Protein AF-A0A920MRP6-F1 (afdb_monomer_lite)

Foldseek 3Di:
DEEEAEFEQCPFPPRDDPLCQPPVHPNVVVSVVSSVVVVVVVVVVCVVVPHQWYAYFHPYDVSPPDPRPRPRD

Sequence (73 aa):
MKVYISADMEGITGVANWEEVDHNKPAYAQFQKQMSLEVAAACEGAIAAGAKQIMVKDAHYSG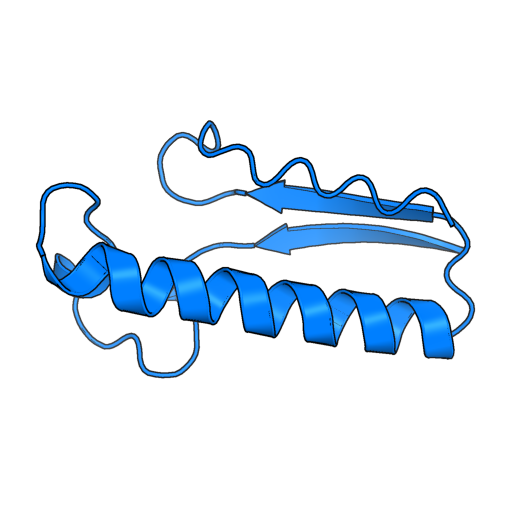RKSYHLTCLI

Radius of gyration: 12.86 Å; chains: 1; bounding box: 33×16×29 Å

Secondary structure (DSSP, 8-state):
-EEEEEE-STTSTT--SGGGT-TTSTTHHHHHHHHHHHHHHHHHHHHHTT-SEEEEEE-STTS-S-----B--

Structure (mmCIF, N/CA/C/O backbone):
data_AF-A0A920MRP6-F1
#
_entry.id   AF-A0A920MRP6-F1
#
loop_
_atom_site.group_PDB
_atom_site.id
_atom_site.type_symbol
_atom_site.label_atom_id
_atom_site.label_alt_id
_atom_site.label_comp_id
_atom_site.label_asym_id
_atom_site.label_entity_id
_atom_site.label_seq_id
_atom_site.pdbx_PDB_ins_code
_atom_site.Cartn_x
_atom_site.Cartn_y
_atom_site.Cartn_z
_atom_site.occupancy
_atom_site.B_iso_or_equiv
_atom_site.auth_seq_id
_atom_site.auth_comp_id
_atom_site.auth_asym_id
_atom_site.auth_atom_id
_atom_site.pdbx_PDB_model_num
ATOM 1 N N . MET A 1 1 ? -12.765 -0.562 16.432 1.00 92.75 1 MET A N 1
ATOM 2 C CA . MET A 1 1 ? -11.807 -1.573 15.926 1.00 92.75 1 MET A CA 1
ATOM 3 C C . MET A 1 1 ? -10.473 -0.904 15.611 1.00 92.75 1 MET A C 1
ATOM 5 O O . MET A 1 1 ? -10.494 0.253 15.203 1.00 92.75 1 MET A O 1
ATOM 9 N N . LYS A 1 2 ? -9.343 -1.591 15.817 1.00 93.94 2 LYS A N 1
ATOM 10 C CA . LYS A 1 2 ? -8.012 -1.126 15.389 1.00 93.94 2 LYS A CA 1
ATOM 11 C C . LYS A 1 2 ? -7.574 -1.946 14.179 1.00 93.94 2 LYS A C 1
ATOM 13 O O . LYS A 1 2 ? -7.726 -3.164 14.218 1.00 93.94 2 LYS A O 1
ATOM 18 N N . VAL A 1 3 ? -7.059 -1.292 13.144 1.00 95.75 3 VAL A N 1
ATOM 19 C CA . VAL A 1 3 ? -6.600 -1.940 11.908 1.00 95.75 3 VAL A CA 1
ATOM 20 C C . VAL A 1 3 ? -5.135 -1.593 11.676 1.00 95.75 3 VAL A C 1
ATOM 22 O O . VAL A 1 3 ? -4.716 -0.452 11.867 1.00 95.75 3 VAL A O 1
ATOM 25 N N . TYR A 1 4 ? -4.357 -2.592 11.279 1.00 94.44 4 TYR A N 1
ATOM 26 C CA . TYR A 1 4 ? -2.975 -2.427 10.860 1.00 94.44 4 TYR A CA 1
ATOM 27 C C . TYR A 1 4 ? -2.847 -2.877 9.406 1.00 94.44 4 TYR A C 1
ATOM 29 O O . TYR A 1 4 ? -3.263 -3.985 9.073 1.00 94.44 4 TYR A O 1
ATOM 37 N N . ILE A 1 5 ? -2.288 -2.017 8.559 1.00 94.38 5 ILE A N 1
ATOM 38 C CA . ILE A 1 5 ? -2.082 -2.269 7.134 1.00 94.38 5 ILE A CA 1
ATOM 39 C C . ILE A 1 5 ? -0.578 -2.275 6.885 1.00 94.38 5 ILE A C 1
ATOM 41 O O . ILE A 1 5 ? 0.095 -1.268 7.088 1.00 94.38 5 ILE A O 1
ATOM 45 N N . SER A 1 6 ? -0.055 -3.415 6.445 1.00 93.75 6 SER A N 1
ATOM 46 C CA . SER A 1 6 ? 1.307 -3.544 5.933 1.00 93.75 6 SER A CA 1
ATOM 47 C C . SER A 1 6 ? 1.219 -3.596 4.418 1.00 93.75 6 SER A C 1
ATOM 49 O O . SER A 1 6 ? 0.573 -4.499 3.893 1.00 93.75 6 SER A O 1
ATOM 51 N N . ALA A 1 7 ? 1.830 -2.638 3.733 1.00 93.75 7 ALA A N 1
ATOM 52 C CA . ALA A 1 7 ? 1.740 -2.529 2.283 1.00 93.75 7 ALA A CA 1
ATOM 53 C C . ALA A 1 7 ? 3.106 -2.784 1.645 1.00 93.75 7 ALA A C 1
ATOM 55 O O . ALA A 1 7 ? 4.105 -2.236 2.108 1.00 93.75 7 ALA A O 1
ATOM 56 N N . ASP A 1 8 ? 3.127 -3.583 0.583 1.00 94.44 8 ASP A N 1
ATOM 57 C CA . ASP A 1 8 ? 4.320 -3.904 -0.200 1.00 94.44 8 ASP A CA 1
ATOM 58 C C . ASP A 1 8 ? 4.066 -3.605 -1.683 1.00 94.44 8 ASP A C 1
ATOM 60 O O . ASP A 1 8 ? 2.924 -3.724 -2.135 1.00 94.44 8 ASP A O 1
ATOM 64 N N . MET A 1 9 ? 5.085 -3.164 -2.425 1.00 94.62 9 MET A N 1
ATOM 65 C CA . MET A 1 9 ? 4.880 -2.583 -3.762 1.00 94.62 9 MET A CA 1
ATOM 66 C C . MET A 1 9 ? 4.790 -3.643 -4.865 1.00 94.62 9 MET A C 1
ATOM 68 O O . MET A 1 9 ? 4.097 -3.439 -5.855 1.00 94.62 9 MET A O 1
ATOM 72 N N . GLU A 1 10 ? 5.421 -4.797 -4.672 1.00 96.06 10 GLU A N 1
ATOM 73 C CA . GLU A 1 10 ? 5.491 -5.925 -5.606 1.00 96.06 10 GLU A CA 1
ATOM 74 C C . GLU A 1 10 ? 4.106 -6.484 -5.963 1.00 96.06 10 GLU A C 1
ATOM 76 O O . GLU A 1 10 ? 3.938 -7.074 -7.028 1.00 96.06 10 GLU A O 1
ATOM 81 N N . GLY A 1 11 ? 3.118 -6.311 -5.078 1.00 95.44 11 GLY A N 1
ATOM 82 C CA . GLY A 1 11 ? 1.744 -6.787 -5.260 1.00 95.44 11 GLY A CA 1
ATOM 83 C C . GLY A 1 11 ? 0.740 -5.726 -5.717 1.00 95.44 11 GLY A C 1
ATOM 84 O O . GLY A 1 11 ? -0.446 -6.036 -5.812 1.00 95.44 11 GLY A O 1
ATOM 85 N N . ILE A 1 12 ? 1.177 -4.487 -5.955 1.00 96.00 12 ILE A N 1
ATOM 86 C CA . ILE A 1 12 ? 0.298 -3.377 -6.346 1.00 96.00 12 ILE A CA 1
ATO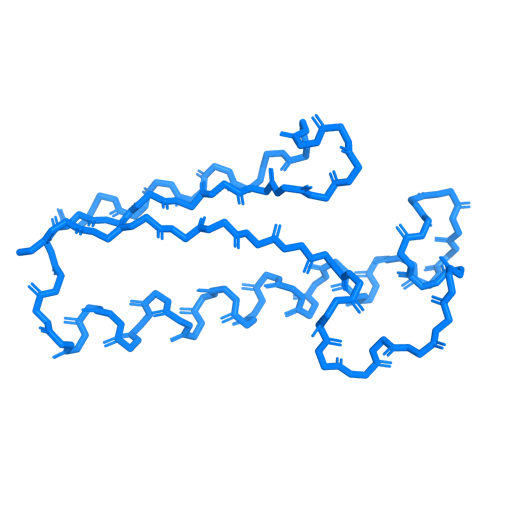M 87 C C . ILE A 1 12 ? -0.209 -3.553 -7.776 1.00 96.00 12 ILE A C 1
ATOM 89 O O . ILE A 1 12 ? 0.487 -4.075 -8.650 1.00 96.00 12 ILE A O 1
ATOM 93 N N . THR A 1 13 ? -1.436 -3.099 -8.035 1.00 97.06 13 THR A N 1
ATOM 94 C CA . THR A 1 13 ? -2.076 -3.285 -9.340 1.00 97.06 13 THR A CA 1
ATOM 95 C C . THR A 1 13 ? -1.243 -2.659 -10.456 1.00 97.06 13 THR A C 1
ATOM 97 O O . THR A 1 13 ? -0.889 -1.481 -10.420 1.00 97.06 13 THR A O 1
ATOM 100 N N . GLY A 1 14 ? -0.974 -3.457 -11.489 1.00 96.31 14 GLY A N 1
ATOM 101 C CA . GLY A 1 14 ? -0.213 -3.039 -12.663 1.00 96.31 14 GLY A CA 1
ATOM 102 C C . GLY A 1 14 ? 1.295 -3.248 -12.549 1.00 96.31 14 GLY A C 1
ATOM 103 O O . GLY A 1 14 ? 1.957 -3.131 -13.575 1.00 96.31 14 GLY A O 1
ATOM 104 N N . VAL A 1 15 ? 1.829 -3.583 -11.368 1.00 97.00 15 VAL A N 1
ATOM 105 C CA . VAL A 1 15 ? 3.220 -4.035 -11.240 1.00 97.00 15 VAL A CA 1
ATOM 106 C C . VAL A 1 15 ? 3.349 -5.422 -11.869 1.00 97.00 15 VAL A C 1
ATOM 108 O O . VAL A 1 15 ? 2.613 -6.351 -11.535 1.00 97.00 15 VAL A O 1
ATOM 111 N N . ALA A 1 16 ? 4.287 -5.560 -12.793 1.00 97.00 16 ALA A N 1
ATOM 112 C CA . ALA A 1 16 ? 4.608 -6.793 -13.499 1.00 97.00 16 ALA A CA 1
ATOM 113 C C . ALA A 1 16 ? 6.122 -7.025 -13.635 1.00 97.00 16 ALA A C 1
ATOM 115 O O . ALA A 1 16 ? 6.539 -8.121 -14.019 1.00 97.00 16 ALA A O 1
ATOM 116 N N . ASN A 1 17 ? 6.956 -6.022 -13.339 1.00 96.94 17 ASN A N 1
ATOM 117 C CA . ASN A 1 17 ? 8.407 -6.096 -13.484 1.00 96.94 17 ASN A CA 1
ATOM 118 C C . ASN A 1 17 ? 9.139 -5.543 -12.249 1.00 96.94 17 ASN A C 1
ATOM 120 O O . ASN A 1 17 ? 8.707 -4.585 -11.621 1.00 96.94 17 ASN A O 1
ATOM 124 N N . TRP A 1 18 ? 10.305 -6.106 -11.932 1.00 94.88 18 TRP A N 1
ATOM 125 C CA . TRP A 1 18 ? 11.145 -5.647 -10.825 1.00 94.88 18 TRP A CA 1
ATOM 126 C C . TRP A 1 18 ? 11.608 -4.187 -10.960 1.00 94.88 18 TRP A C 1
ATOM 128 O O . TRP A 1 18 ? 11.759 -3.483 -9.965 1.00 94.88 18 TRP A O 1
ATOM 138 N N . GLU A 1 19 ? 11.802 -3.688 -12.185 1.00 95.56 19 GLU A N 1
ATOM 139 C CA . GLU A 1 19 ? 12.198 -2.287 -12.396 1.00 95.56 19 GLU A CA 1
ATOM 140 C C . GLU A 1 19 ? 11.123 -1.280 -11.967 1.00 95.56 19 GLU A C 1
ATOM 142 O O . GLU A 1 19 ? 11.4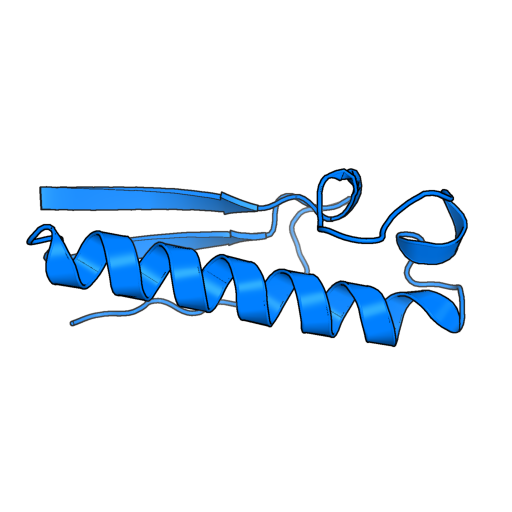20 -0.110 -11.740 1.00 95.56 19 GLU A O 1
ATOM 147 N N . GLU A 1 20 ? 9.878 -1.724 -11.842 1.00 96.25 20 GLU A N 1
ATOM 148 C CA . GLU A 1 20 ? 8.745 -0.896 -11.432 1.00 96.25 20 GLU A CA 1
ATOM 149 C C . GLU A 1 20 ? 8.715 -0.679 -9.917 1.00 96.25 20 GLU A C 1
ATOM 151 O O . GLU A 1 20 ? 8.087 0.265 -9.444 1.00 96.25 20 GLU A O 1
ATOM 156 N N . VAL A 1 21 ? 9.443 -1.513 -9.171 1.00 95.00 21 VAL A N 1
ATOM 157 C CA . VAL A 1 21 ? 9.533 -1.474 -7.708 1.00 95.00 21 VAL A CA 1
ATOM 158 C C . VAL A 1 21 ? 10.947 -1.162 -7.203 1.00 95.00 21 VAL A C 1
ATOM 160 O O . VAL A 1 21 ? 11.152 -0.892 -6.025 1.00 95.00 21 VAL A O 1
ATOM 163 N N . ASP A 1 22 ? 11.944 -1.077 -8.082 1.00 94.31 22 ASP A N 1
ATOM 164 C CA . ASP A 1 22 ? 13.273 -0.584 -7.719 1.00 94.31 22 ASP A CA 1
ATOM 165 C C . ASP A 1 22 ? 13.300 0.952 -7.674 1.00 94.31 22 ASP A C 1
ATOM 167 O O . ASP A 1 22 ? 13.182 1.634 -8.690 1.00 94.31 22 ASP A O 1
ATOM 171 N N . HIS A 1 23 ? 13.543 1.517 -6.491 1.00 90.75 23 HIS A N 1
ATOM 172 C CA . HIS A 1 23 ? 13.596 2.965 -6.267 1.00 90.75 23 HIS A CA 1
ATOM 173 C C . HIS A 1 23 ? 14.663 3.728 -7.061 1.00 90.75 23 HIS A C 1
ATOM 175 O O . HIS A 1 23 ? 14.630 4.960 -7.071 1.00 90.75 23 HIS A O 1
ATOM 181 N N . ASN A 1 24 ? 15.603 3.028 -7.695 1.00 93.88 24 ASN A N 1
ATOM 182 C CA . ASN A 1 24 ? 16.619 3.627 -8.559 1.00 93.88 24 ASN A CA 1
ATOM 183 C C . ASN A 1 24 ? 16.174 3.723 -10.025 1.00 93.88 24 ASN A C 1
ATOM 185 O O . ASN A 1 24 ? 16.932 4.204 -10.870 1.00 93.88 24 ASN A O 1
ATOM 189 N N . LYS A 1 25 ? 14.964 3.258 -10.349 1.00 95.81 25 LYS A N 1
ATOM 190 C CA . LYS A 1 25 ? 14.434 3.224 -11.710 1.00 95.81 25 LYS A CA 1
ATOM 191 C C . LYS A 1 25 ? 13.370 4.307 -11.920 1.00 95.81 25 LYS A C 1
ATOM 193 O O . LYS A 1 25 ? 12.602 4.600 -11.005 1.00 95.81 25 LYS A O 1
ATOM 198 N N . PRO A 1 26 ? 13.258 4.884 -13.134 1.00 94.62 26 PRO A N 1
ATOM 199 C CA . PRO A 1 26 ? 12.263 5.922 -13.421 1.00 94.62 26 PRO A CA 1
ATOM 200 C C . PRO A 1 26 ? 10.808 5.474 -13.221 1.00 94.62 26 PRO A C 1
ATOM 202 O O . PRO A 1 26 ? 9.969 6.279 -12.823 1.00 94.62 26 PRO A O 1
ATOM 205 N N . ALA A 1 27 ? 10.512 4.195 -13.479 1.00 93.25 27 ALA A N 1
ATOM 206 C CA . ALA A 1 27 ? 9.166 3.636 -13.367 1.00 93.25 27 ALA A CA 1
ATOM 207 C C . ALA A 1 27 ? 8.632 3.644 -11.922 1.00 93.25 27 ALA A C 1
ATOM 209 O O . ALA A 1 27 ? 7.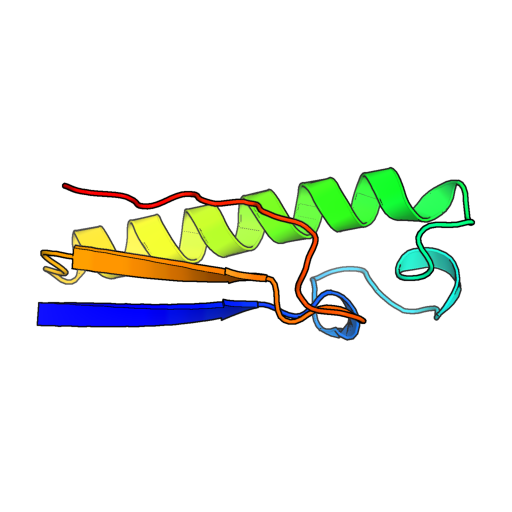426 3.773 -11.716 1.00 93.25 27 ALA A O 1
ATOM 210 N N . TYR A 1 28 ? 9.521 3.603 -10.924 1.00 94.06 28 TYR A N 1
ATOM 211 C CA . TYR A 1 28 ? 9.170 3.511 -9.508 1.00 94.06 28 TYR A CA 1
ATOM 212 C C . TYR A 1 28 ? 8.154 4.553 -9.040 1.00 94.06 28 TYR A C 1
ATOM 214 O O . TYR A 1 28 ? 7.219 4.239 -8.308 1.00 94.06 28 TYR A O 1
ATOM 222 N N . ALA A 1 29 ? 8.308 5.809 -9.468 1.00 92.81 29 ALA A N 1
ATOM 223 C CA . ALA A 1 29 ? 7.460 6.906 -9.002 1.00 92.81 29 ALA A CA 1
ATOM 224 C C . ALA A 1 29 ? 5.974 6.690 -9.344 1.00 92.81 29 ALA A C 1
ATOM 226 O O . ALA A 1 29 ? 5.092 7.081 -8.573 1.00 92.81 29 ALA A O 1
ATOM 227 N N . GLN A 1 30 ? 5.689 6.044 -10.478 1.00 95.00 30 GLN A N 1
ATOM 228 C CA . GLN A 1 30 ? 4.326 5.709 -10.883 1.00 95.00 30 GLN A CA 1
ATOM 229 C C . GLN A 1 30 ? 3.702 4.695 -9.918 1.00 95.00 30 GLN A C 1
ATOM 231 O O . GLN A 1 30 ? 2.604 4.922 -9.410 1.00 95.00 30 GLN A O 1
ATOM 236 N N . PHE A 1 31 ? 4.408 3.602 -9.635 1.00 95.00 31 PHE A N 1
ATOM 237 C CA . PHE A 1 31 ? 3.891 2.512 -8.806 1.00 95.00 31 PHE A CA 1
ATOM 238 C C . PHE A 1 31 ? 3.904 2.850 -7.319 1.00 95.00 31 PHE A C 1
ATOM 240 O O . PHE A 1 31 ? 2.997 2.466 -6.586 1.00 95.00 31 PHE A O 1
ATOM 247 N N . GLN A 1 32 ? 4.826 3.707 -6.892 1.00 92.62 32 GLN A N 1
ATOM 248 C CA . GLN A 1 32 ? 4.794 4.342 -5.584 1.00 92.62 32 GLN A CA 1
ATOM 249 C C . GLN A 1 32 ? 3.516 5.169 -5.367 1.00 92.62 32 GLN A C 1
ATOM 251 O O . GLN A 1 32 ? 2.878 5.093 -4.309 1.00 92.62 32 GLN A O 1
ATOM 256 N N . LYS A 1 33 ? 3.114 5.954 -6.370 1.00 93.12 33 LYS A N 1
ATOM 257 C CA . LYS A 1 33 ? 1.846 6.687 -6.320 1.00 93.12 33 LYS A CA 1
ATOM 258 C C . LYS A 1 33 ? 0.657 5.725 -6.302 1.00 93.12 33 LYS A C 1
ATOM 260 O O . LYS A 1 33 ? -0.263 5.934 -5.515 1.00 93.12 33 LYS A O 1
ATOM 265 N N . GLN A 1 34 ? 0.690 4.675 -7.119 1.00 95.62 34 GLN A N 1
ATOM 266 C CA . GLN A 1 34 ? -0.367 3.663 -7.167 1.00 95.62 34 GLN A CA 1
ATOM 267 C C . GLN A 1 34 ? -0.539 2.949 -5.814 1.00 95.62 34 GLN A C 1
ATOM 269 O O . GLN A 1 34 ? -1.652 2.886 -5.300 1.00 95.62 34 GLN A O 1
ATOM 274 N N . MET A 1 35 ? 0.559 2.535 -5.174 1.00 94.56 35 MET A N 1
ATOM 275 C CA . MET A 1 35 ? 0.564 1.959 -3.825 1.00 94.56 35 MET A CA 1
ATOM 276 C C . MET A 1 35 ? -0.124 2.875 -2.809 1.00 94.56 35 MET A C 1
ATOM 278 O O . MET A 1 35 ? -0.944 2.427 -2.011 1.00 94.56 35 MET A O 1
ATOM 282 N N . SER A 1 36 ? 0.174 4.176 -2.865 1.00 92.62 36 SER A N 1
ATOM 283 C CA . SER A 1 36 ? -0.431 5.168 -1.968 1.00 92.62 36 SER A CA 1
ATOM 284 C C . SER A 1 36 ? -1.950 5.263 -2.155 1.00 92.62 36 SER A C 1
ATOM 286 O O . SER A 1 36 ? -2.682 5.377 -1.172 1.00 92.62 36 SER A O 1
ATOM 288 N N . LEU A 1 37 ? -2.428 5.198 -3.403 1.00 95.12 37 LEU A N 1
ATOM 289 C CA . LEU A 1 37 ? -3.858 5.228 -3.728 1.00 95.12 37 LEU A CA 1
ATOM 290 C C . LEU A 1 37 ? -4.577 3.958 -3.254 1.00 95.12 37 LEU A C 1
ATOM 292 O O . LEU A 1 37 ? -5.654 4.050 -2.671 1.00 95.12 37 LEU A O 1
ATOM 296 N N . GLU A 1 38 ? -3.975 2.785 -3.446 1.00 96.62 38 GLU A N 1
ATOM 297 C CA . GLU A 1 38 ? -4.559 1.511 -3.002 1.00 96.62 38 GLU A CA 1
ATOM 298 C C . GLU A 1 38 ? -4.616 1.405 -1.474 1.00 96.62 38 GLU A C 1
ATOM 300 O O . GLU A 1 38 ? -5.632 0.990 -0.912 1.00 96.62 38 GLU A O 1
ATOM 305 N N . VAL A 1 39 ? -3.570 1.863 -0.783 1.00 95.50 39 VAL A N 1
ATOM 306 C CA . VAL A 1 39 ? -3.562 1.952 0.683 1.00 95.50 39 VAL A CA 1
ATOM 307 C C . VAL A 1 39 ? -4.619 2.937 1.186 1.00 95.50 39 VAL A C 1
ATOM 309 O O . VAL A 1 39 ? -5.304 2.637 2.164 1.00 95.50 39 VAL A O 1
ATOM 312 N N . ALA A 1 40 ? -4.795 4.086 0.526 1.00 94.12 40 ALA A N 1
ATOM 313 C CA . ALA A 1 40 ? -5.849 5.036 0.878 1.00 94.12 40 ALA A CA 1
ATOM 314 C C . ALA A 1 40 ? -7.247 4.412 0.722 1.00 94.12 40 ALA A C 1
ATOM 316 O O . ALA A 1 40 ? -8.050 4.492 1.650 1.00 94.12 40 ALA A O 1
ATOM 317 N N . ALA A 1 41 ? -7.505 3.702 -0.380 1.00 96.44 41 ALA A N 1
ATOM 318 C CA . ALA A 1 41 ? -8.768 2.997 -0.594 1.00 96.44 41 ALA A CA 1
ATOM 319 C C . ALA A 1 41 ? -9.019 1.905 0.467 1.00 96.44 41 ALA A C 1
ATOM 321 O O . ALA A 1 41 ? -10.133 1.769 0.979 1.00 96.44 41 ALA A O 1
ATOM 322 N N . ALA A 1 42 ? -7.980 1.159 0.865 1.00 96.19 42 ALA A N 1
ATOM 323 C CA . ALA A 1 42 ? -8.077 0.186 1.954 1.00 96.19 42 ALA A CA 1
ATOM 324 C C . ALA A 1 42 ? -8.405 0.857 3.302 1.00 96.19 42 ALA A C 1
ATOM 326 O O . ALA A 1 42 ? -9.231 0.347 4.067 1.00 96.19 42 ALA A O 1
ATOM 327 N N . CYS A 1 43 ? -7.807 2.020 3.584 1.00 95.12 43 CYS A N 1
ATOM 328 C CA . CYS A 1 43 ? -8.137 2.827 4.757 1.00 95.12 43 CYS A CA 1
ATOM 329 C C . CYS A 1 43 ? -9.595 3.306 4.730 1.00 95.12 43 CYS A C 1
ATOM 331 O O . CYS A 1 43 ? -10.290 3.163 5.734 1.00 95.12 43 CYS A O 1
ATOM 333 N N . GLU A 1 44 ? -10.080 3.827 3.602 1.00 96.38 44 GLU A N 1
ATOM 334 C CA . GLU A 1 44 ? -11.475 4.263 3.440 1.00 96.38 44 GLU A CA 1
ATOM 335 C C . GLU A 1 44 ? -12.460 3.115 3.690 1.00 96.38 44 GLU A C 1
ATOM 337 O O . GLU A 1 44 ? -13.413 3.273 4.459 1.00 96.38 44 GLU A O 1
ATOM 342 N N . GLY A 1 45 ? -12.189 1.931 3.133 1.00 96.88 45 GLY A N 1
ATOM 343 C CA . GLY A 1 45 ? -12.980 0.727 3.394 1.00 96.88 45 GLY A CA 1
ATOM 344 C C . GLY A 1 45 ? -12.980 0.331 4.874 1.00 96.88 45 GLY A C 1
ATOM 345 O O . GLY A 1 45 ? -14.031 0.026 5.443 1.00 96.88 45 GLY A O 1
ATOM 346 N N . ALA A 1 46 ? -11.823 0.398 5.537 1.00 96.44 46 ALA A N 1
ATOM 347 C CA . ALA A 1 46 ? -11.715 0.124 6.967 1.00 96.44 46 ALA A CA 1
ATOM 348 C C . ALA A 1 46 ? -12.491 1.147 7.820 1.00 96.44 46 ALA A C 1
ATOM 350 O O . ALA A 1 46 ? -13.154 0.758 8.787 1.00 96.44 46 ALA A O 1
ATOM 351 N N . ILE A 1 47 ? -12.450 2.437 7.465 1.00 95.50 47 ILE A N 1
ATOM 352 C CA . ILE A 1 47 ? -13.228 3.499 8.124 1.00 95.50 47 ILE A CA 1
ATOM 353 C C . ILE A 1 47 ? -14.726 3.232 7.961 1.00 95.50 47 ILE A C 1
ATOM 355 O O . ILE A 1 47 ? -15.453 3.234 8.958 1.00 95.50 47 ILE A O 1
ATOM 359 N N . ALA A 1 48 ? -15.181 2.938 6.740 1.00 97.12 48 ALA A N 1
ATOM 360 C CA . ALA A 1 48 ? -16.578 2.605 6.459 1.00 97.12 48 ALA A CA 1
ATOM 361 C C . ALA A 1 48 ? -17.052 1.369 7.248 1.0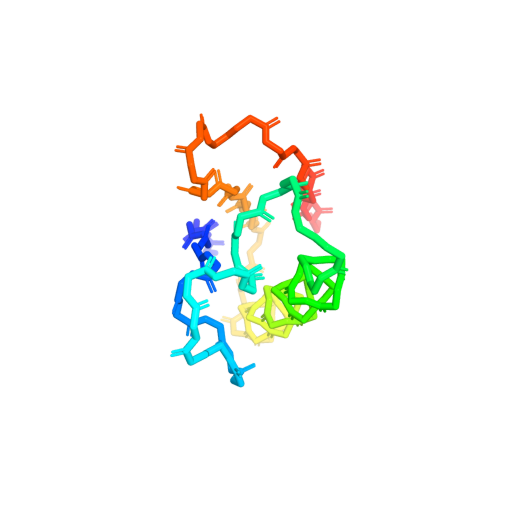0 97.12 48 ALA A C 1
ATOM 363 O O . ALA A 1 48 ? -18.197 1.316 7.692 1.00 97.12 48 ALA A O 1
ATOM 364 N N . ALA A 1 49 ? -16.152 0.415 7.506 1.00 97.19 49 ALA A N 1
ATOM 365 C CA . ALA A 1 49 ? -16.399 -0.762 8.340 1.00 97.19 49 ALA A CA 1
ATOM 366 C C . ALA A 1 49 ? -16.303 -0.502 9.864 1.00 97.19 49 ALA A C 1
ATOM 368 O O . ALA A 1 49 ? -16.407 -1.436 10.662 1.00 97.19 49 ALA A O 1
ATOM 369 N N . GLY A 1 50 ? -16.096 0.743 10.307 1.00 96.62 50 GLY A N 1
ATOM 370 C CA . GLY A 1 50 ? -16.073 1.111 11.728 1.00 96.62 50 GLY A CA 1
ATOM 371 C C . GLY A 1 50 ? -14.701 1.008 12.408 1.00 96.62 50 GLY A C 1
ATOM 372 O O . GLY A 1 50 ? -14.620 0.921 13.646 1.00 96.62 50 GLY A O 1
ATOM 373 N N . ALA A 1 51 ? -13.603 1.026 11.645 1.00 96.12 51 ALA A N 1
ATOM 374 C CA . ALA A 1 51 ? -12.280 1.261 12.218 1.00 96.12 51 ALA A CA 1
ATOM 375 C C . ALA A 1 51 ? -12.257 2.606 12.970 1.00 96.12 51 ALA A C 1
ATOM 377 O O . ALA A 1 51 ? -12.892 3.577 12.573 1.00 96.12 51 ALA A O 1
ATOM 378 N N . LYS A 1 52 ? -11.552 2.634 14.105 1.00 93.88 52 LYS A N 1
ATOM 379 C CA . LYS A 1 52 ? -11.356 3.815 14.972 1.00 93.88 52 LYS A CA 1
ATOM 380 C C . LYS A 1 52 ? -9.889 4.222 15.089 1.00 93.88 52 LYS A C 1
ATOM 382 O O . LYS A 1 52 ? -9.5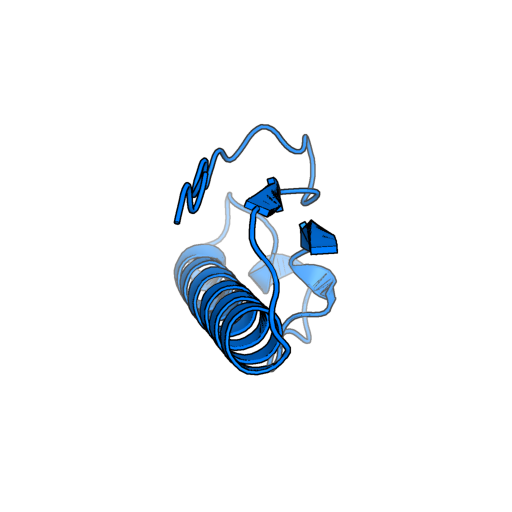77 5.231 15.693 1.00 93.88 52 LYS A O 1
ATOM 387 N N . GLN A 1 53 ? -8.996 3.402 14.551 1.00 92.94 53 GLN A N 1
ATOM 388 C CA . GLN A 1 53 ? -7.574 3.673 14.465 1.00 92.94 53 GLN A CA 1
ATOM 389 C C . GLN A 1 53 ? -7.023 2.819 13.331 1.00 92.94 53 GLN A C 1
ATOM 391 O O . GLN A 1 53 ? -7.276 1.608 13.308 1.00 92.94 53 GLN A O 1
ATOM 396 N N . ILE A 1 54 ? -6.281 3.441 12.420 1.00 94.12 54 ILE A N 1
ATOM 397 C CA . ILE A 1 54 ? -5.597 2.744 11.335 1.00 94.12 54 ILE A CA 1
ATOM 398 C C . ILE A 1 54 ? -4.120 3.108 11.395 1.00 94.12 54 ILE A C 1
ATOM 400 O O . ILE A 1 54 ? -3.759 4.284 11.409 1.00 94.12 54 ILE A O 1
ATOM 404 N N . MET A 1 55 ? -3.270 2.088 11.451 1.00 93.31 55 MET A N 1
ATOM 405 C CA . MET A 1 55 ? -1.826 2.246 11.339 1.00 93.31 55 MET A CA 1
ATOM 406 C C . MET A 1 55 ? -1.362 1.615 10.036 1.00 93.31 55 MET A C 1
ATOM 408 O O . MET A 1 55 ? -1.602 0.434 9.799 1.00 93.31 55 MET A O 1
ATOM 412 N N . VAL A 1 56 ? -0.697 2.409 9.208 1.00 92.00 56 VAL A N 1
ATOM 413 C CA . VAL A 1 56 ? -0.143 1.974 7.931 1.00 92.00 56 VAL A CA 1
ATOM 414 C C . VAL A 1 56 ? 1.370 1.884 8.063 1.00 92.00 56 VAL A C 1
ATOM 416 O O . VAL A 1 56 ? 2.013 2.812 8.557 1.00 92.00 56 VAL A O 1
ATOM 419 N N . LYS A 1 57 ? 1.943 0.773 7.608 1.00 88.56 57 LYS A N 1
ATOM 420 C CA . LYS A 1 57 ? 3.382 0.586 7.473 1.00 88.56 57 LYS A CA 1
ATOM 421 C C . LYS A 1 57 ? 3.718 0.284 6.020 1.00 88.56 57 LYS A C 1
ATOM 423 O O . LYS A 1 57 ? 3.226 -0.686 5.450 1.00 88.56 57 LYS A O 1
ATOM 428 N N . ASP A 1 58 ? 4.631 1.074 5.474 1.00 90.00 58 ASP A N 1
ATOM 429 C CA . ASP A 1 58 ? 5.377 0.691 4.283 1.00 90.00 58 ASP A CA 1
ATOM 430 C C . ASP A 1 58 ? 6.295 -0.494 4.640 1.00 90.00 58 ASP A C 1
ATOM 432 O O . ASP A 1 58 ? 7.106 -0.454 5.581 1.00 90.00 58 ASP A O 1
ATOM 436 N N . ALA A 1 59 ? 6.091 -1.607 3.952 1.00 92.19 59 ALA A N 1
ATOM 437 C CA . ALA A 1 59 ? 6.849 -2.836 4.112 1.00 92.19 59 ALA A CA 1
ATOM 438 C C . ALA A 1 59 ? 7.749 -3.136 2.914 1.00 92.19 59 ALA A C 1
ATOM 440 O O . ALA A 1 59 ? 8.403 -4.174 2.914 1.00 92.19 59 ALA A O 1
ATOM 441 N N . HIS A 1 60 ? 7.853 -2.201 1.975 1.00 92.31 60 HIS A N 1
ATOM 442 C CA . HIS A 1 60 ? 8.625 -2.366 0.767 1.00 92.31 60 HIS A CA 1
ATOM 443 C C . HIS A 1 60 ? 10.121 -2.106 0.998 1.00 92.31 60 HIS A C 1
ATOM 445 O O . HIS A 1 60 ? 10.531 -1.129 1.645 1.00 92.31 60 HIS A O 1
ATOM 451 N N . TYR A 1 61 ? 10.973 -3.000 0.482 1.00 88.62 61 TYR A N 1
ATOM 452 C CA . TYR A 1 61 ? 12.423 -3.038 0.731 1.00 88.62 61 TYR A CA 1
ATOM 453 C C . TYR A 1 61 ? 12.778 -2.900 2.226 1.00 88.62 61 TYR A C 1
ATOM 455 O O . TYR A 1 61 ? 12.559 -3.789 3.041 1.00 88.62 61 TYR A O 1
ATOM 463 N N . SER A 1 62 ? 13.375 -1.765 2.602 1.00 85.38 62 SER A N 1
ATOM 464 C CA . SER A 1 62 ? 13.844 -1.491 3.957 1.00 85.38 62 SER A CA 1
ATOM 465 C C . SER A 1 62 ? 12.703 -1.134 4.909 1.00 85.38 62 SER A C 1
ATOM 467 O O . SER A 1 62 ? 12.943 -0.993 6.109 1.00 85.38 62 SER A O 1
ATOM 469 N N . GLY A 1 63 ? 11.487 -0.923 4.389 1.00 76.75 63 GLY A N 1
ATOM 470 C CA . GLY A 1 63 ? 10.338 -0.433 5.147 1.00 76.75 63 GLY A CA 1
ATOM 471 C C . GLY A 1 63 ? 10.565 0.947 5.772 1.00 76.75 63 GLY A C 1
ATOM 472 O O . GLY A 1 63 ? 9.915 1.293 6.755 1.00 76.75 63 GLY A O 1
ATOM 473 N N . ARG A 1 64 ? 11.541 1.716 5.261 1.00 68.50 64 ARG A N 1
ATOM 474 C CA . ARG A 1 64 ? 11.898 3.062 5.750 1.00 68.50 64 ARG A CA 1
ATOM 475 C C . ARG A 1 64 ? 11.303 4.185 4.912 1.00 68.50 64 ARG A C 1
ATOM 477 O O . ARG A 1 64 ? 11.523 5.353 5.229 1.00 68.50 64 ARG A O 1
ATOM 484 N N . LYS A 1 65 ? 10.596 3.868 3.826 1.00 60.00 65 LYS A N 1
ATOM 485 C CA . LYS A 1 65 ? 9.886 4.887 3.059 1.00 60.00 65 LYS A CA 1
ATOM 486 C C . LYS A 1 65 ? 8.596 5.216 3.793 1.00 60.00 65 LYS A C 1
ATOM 488 O O . LYS A 1 65 ? 7.632 4.473 3.811 1.00 60.00 65 LYS A O 1
ATOM 493 N N . SER A 1 66 ? 8.634 6.318 4.522 1.00 49.25 66 SER A N 1
ATOM 494 C CA . SER A 1 66 ? 7.572 6.677 5.448 1.00 49.25 66 SER A CA 1
ATOM 495 C C . SER A 1 66 ? 6.423 7.369 4.719 1.00 49.25 66 SER A C 1
ATOM 497 O O . SER A 1 66 ? 6.369 8.595 4.683 1.00 49.25 66 SER A O 1
ATOM 499 N N . TYR A 1 67 ? 5.437 6.613 4.241 1.00 49.59 67 TYR A N 1
ATOM 500 C CA . TYR A 1 67 ? 4.059 7.105 4.301 1.00 49.59 67 TYR A CA 1
ATOM 501 C C . TYR A 1 67 ? 3.581 6.913 5.732 1.00 49.59 67 TYR A C 1
ATOM 503 O O . TYR A 1 67 ? 2.871 5.962 6.047 1.00 49.59 67 TYR A O 1
ATOM 511 N N . HIS A 1 68 ? 4.013 7.786 6.641 1.00 43.97 68 HIS A N 1
ATOM 512 C CA . HIS A 1 68 ? 3.435 7.828 7.981 1.00 43.97 68 HIS A CA 1
ATOM 513 C C . HIS A 1 68 ? 2.065 8.518 7.890 1.00 43.97 68 HIS A C 1
ATOM 515 O O . HIS A 1 68 ? 1.854 9.610 8.407 1.00 43.97 68 HIS A O 1
ATOM 521 N N . LEU A 1 69 ? 1.131 7.893 7.165 1.00 46.69 69 LEU A N 1
ATOM 522 C CA . LEU A 1 69 ? -0.287 8.205 7.257 1.00 46.69 69 LEU A CA 1
ATOM 523 C C . LEU A 1 69 ? -0.805 7.496 8.506 1.00 46.69 69 LEU A C 1
ATOM 525 O O . LEU A 1 69 ? -1.450 6.448 8.457 1.00 46.69 69 LEU A O 1
ATOM 529 N N . THR A 1 70 ? -0.492 8.067 9.664 1.00 45.41 70 THR A N 1
ATOM 530 C CA . THR A 1 70 ? -1.271 7.780 10.860 1.00 45.41 70 THR A CA 1
ATOM 531 C C . THR A 1 70 ? -2.607 8.476 10.649 1.00 45.41 70 THR A C 1
ATOM 533 O O . THR A 1 70 ? -2.751 9.665 10.923 1.00 45.41 70 THR A O 1
ATOM 536 N N . CYS A 1 71 ? -3.581 7.754 10.098 1.00 47.56 71 CYS A N 1
ATOM 537 C CA . CYS A 1 71 ? -4.959 8.216 10.079 1.00 47.56 71 CYS A CA 1
ATOM 538 C C . CYS A 1 71 ? -5.491 8.057 11.513 1.00 47.56 71 CYS A C 1
ATOM 540 O O . CYS A 1 71 ? -6.112 7.054 11.876 1.00 47.56 71 CYS A O 1
ATOM 542 N N . LEU A 1 72 ? -5.123 9.012 12.372 1.00 44.75 72 LEU A N 1
ATOM 543 C CA . LEU A 1 72 ? -5.850 9.276 13.603 1.00 44.75 72 LEU A CA 1
ATOM 544 C C . LEU A 1 72 ? -7.165 9.921 13.166 1.00 44.75 72 LEU A C 1
ATOM 546 O O . LEU A 1 72 ? -7.223 11.121 12.914 1.00 44.75 72 LEU A O 1
ATOM 550 N N . ILE A 1 73 ? -8.173 9.078 12.972 1.00 49.50 73 ILE A N 1
ATOM 551 C CA . ILE A 1 73 ? -9.577 9.494 13.031 1.00 49.50 73 ILE A CA 1
ATOM 552 C C . ILE A 1 73 ? -9.912 9.976 14.439 1.00 49.50 73 ILE A C 1
ATOM 554 O O . ILE A 1 73 ? -9.350 9.406 15.404 1.00 49.50 73 ILE A O 1
#

pLDDT: mean 88.16, std 15.52, range [43.97, 97.19]